Protein AF-A0A3B0XHZ8-F1 (afdb_monomer)

Secondary structure (DSSP, 8-state):
--HHHHHHHHHHHHHH-HHHHHHHHHHHTTS-HHHHHHHHHHHHHHHHHHHHHHHTSTT-SPPPPPHHHHHHHHHHHHHTT----S-HHHHHHHH--GGGSSSHHHHHHHHHHHHTTTSSSS-----HHHHHHHHHHHHHHHHHHHHHHHHHHTT-

pLDDT: mean 79.34, std 16.46, range [39.31, 95.5]

Sequence (156 aa):
YDGVQATRQMDSLRARQPDLIEYVIVALETMGEDSLEMAIYVMFVVCSIFEQASEQTSNGALRRVTNDEVVSAHKSNQQLRLTPNASARVFHEKYGPLEQVKQPNVTRYVFEALMEADEGPDPVPLSQDQISSIYLILRTVIDVLDAALTQEAHMA

Solvent-accessible surface area (backbone atoms only — not comparable to full-atom values): 8986 Å² total; per-residue (Å²): 139,56,70,70,56,56,51,52,54,50,52,54,42,46,75,59,34,44,46,57,51,51,47,52,50,67,76,30,66,89,64,44,67,67,56,40,52,53,47,51,53,53,46,52,54,53,52,50,53,52,38,61,54,25,51,76,41,100,78,52,61,63,66,67,62,51,57,69,55,48,54,52,42,41,57,56,50,64,73,65,67,69,64,73,50,104,35,76,65,55,40,38,70,73,72,40,66,53,87,81,45,84,61,41,70,60,53,48,50,57,51,51,53,58,73,45,27,63,51,76,97,77,52,48,82,67,52,68,67,51,45,22,52,48,49,55,53,52,48,31,53,50,55,48,51,50,46,46,59,50,59,50,68,76,75,112

Radius of gyration: 15.36 Å; Cα contacts (8 Å, |Δi|>4): 135; chains: 1; bounding box: 36×40×39 Å

Nearest PDB structures (foldseek):
  7ux1-assembly1_A  TM=2.983E-01  e=4.320E+00  Escherichia coli K-12

Foldseek 3Di:
DPPVVLVVLVVVCCVQAVLLLVLLCVLCVPVDDLLSSLLSVLLSVLVVVLLVVCCPDPVRGQDHFDNVLLVVLLVVLVVVVQQDDLDPVVVCVVVPHLVVPQPSVSLVVLLVSLNCQCPDDDHRDDDSVSSRSSSSSVSSSRVRSSCSSVVVVVVD

Structure (mmCIF, N/CA/C/O backbone):
data_AF-A0A3B0XHZ8-F1
#
_entry.id   AF-A0A3B0XHZ8-F1
#
loop_
_atom_site.group_PDB
_atom_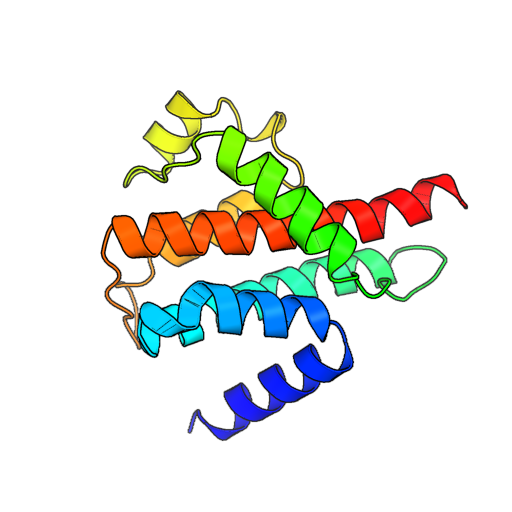site.id
_atom_site.type_symbol
_atom_site.label_atom_id
_atom_site.label_alt_id
_atom_site.label_comp_id
_atom_site.label_asym_id
_atom_site.label_entity_id
_atom_site.label_seq_id
_atom_site.pdbx_PDB_ins_code
_atom_site.Cartn_x
_atom_site.Cartn_y
_atom_site.Cartn_z
_atom_site.occupancy
_atom_site.B_iso_or_equiv
_atom_site.auth_seq_id
_atom_site.auth_comp_id
_atom_site.auth_asym_id
_atom_site.auth_atom_id
_atom_site.pdbx_PDB_model_num
ATOM 1 N N . TYR A 1 1 ? 10.312 -22.363 -6.003 1.00 39.31 1 TYR A N 1
ATOM 2 C CA . TYR A 1 1 ? 9.263 -23.133 -5.292 1.00 39.31 1 TYR A CA 1
ATOM 3 C C . TYR A 1 1 ? 8.184 -22.135 -4.834 1.00 39.31 1 TYR A C 1
ATOM 5 O O . TYR A 1 1 ? 7.625 -22.291 -3.756 1.00 39.31 1 TYR A O 1
ATOM 13 N N . ASP A 1 2 ? 7.869 -21.131 -5.675 1.00 52.69 2 ASP A N 1
ATOM 14 C CA . ASP A 1 2 ? 7.402 -19.810 -5.202 1.00 52.69 2 ASP A CA 1
ATOM 15 C C . ASP A 1 2 ? 5.979 -19.447 -5.650 1.00 52.69 2 ASP A C 1
ATOM 17 O O . ASP A 1 2 ? 5.220 -18.857 -4.884 1.00 52.69 2 ASP A O 1
ATOM 21 N N . GLY A 1 3 ? 5.526 -19.924 -6.817 1.00 47.09 3 GLY A N 1
ATOM 22 C CA . GLY A 1 3 ? 4.192 -19.582 -7.334 1.00 47.09 3 GLY A CA 1
ATOM 23 C C . GLY A 1 3 ? 3.017 -20.050 -6.460 1.00 47.09 3 GLY A C 1
ATOM 24 O O . GLY A 1 3 ? 1.960 -19.424 -6.442 1.00 47.09 3 GLY A O 1
ATOM 25 N N . VAL A 1 4 ? 3.184 -21.123 -5.674 1.00 48.62 4 VAL A N 1
ATOM 26 C CA . VAL A 1 4 ? 2.116 -21.654 -4.800 1.00 48.62 4 VAL A CA 1
ATOM 27 C C . VAL A 1 4 ? 1.900 -20.778 -3.560 1.00 48.62 4 VAL 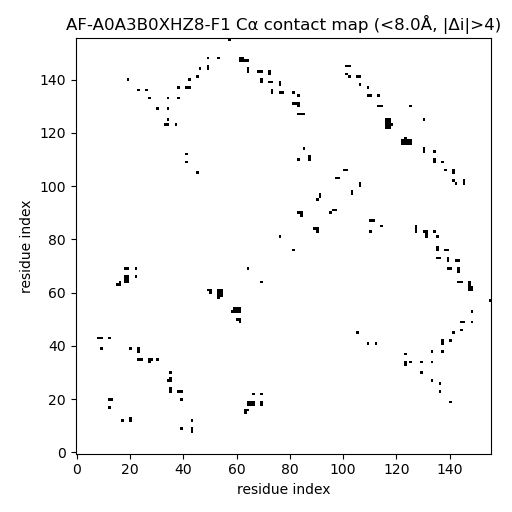A C 1
ATOM 29 O O . VAL A 1 4 ? 0.780 -20.714 -3.052 1.00 48.62 4 VAL A O 1
ATOM 32 N N . GLN A 1 5 ? 2.939 -20.096 -3.063 1.00 53.84 5 GLN A N 1
ATOM 33 C CA . GLN A 1 5 ? 2.807 -19.192 -1.916 1.00 53.84 5 GLN A CA 1
ATOM 34 C C . GLN A 1 5 ? 2.223 -17.841 -2.335 1.00 53.84 5 GLN A C 1
ATOM 36 O O . GLN A 1 5 ? 1.262 -17.401 -1.702 1.00 53.84 5 GLN A O 1
ATOM 41 N N . ALA A 1 6 ? 2.694 -17.270 -3.450 1.00 53.72 6 ALA A N 1
ATOM 42 C CA . ALA A 1 6 ? 2.148 -16.035 -4.017 1.00 53.72 6 ALA A CA 1
ATOM 43 C C . ALA A 1 6 ? 0.646 -16.165 -4.343 1.00 53.72 6 ALA A C 1
ATOM 45 O O . ALA A 1 6 ? -0.156 -15.311 -3.969 1.00 53.72 6 ALA A O 1
ATOM 46 N N . THR A 1 7 ? 0.230 -17.299 -4.929 1.00 58.88 7 THR A N 1
ATOM 47 C CA . THR A 1 7 ? -1.191 -17.572 -5.233 1.00 58.88 7 THR A CA 1
ATOM 48 C C . THR A 1 7 ? -2.050 -17.618 -3.962 1.00 58.88 7 THR A C 1
ATOM 50 O O . THR A 1 7 ? -3.102 -16.988 -3.897 1.00 58.88 7 THR A O 1
ATOM 53 N N . ARG A 1 8 ? -1.588 -18.300 -2.904 1.00 65.62 8 ARG A N 1
ATOM 54 C CA . ARG A 1 8 ? -2.328 -18.389 -1.629 1.00 65.62 8 ARG A CA 1
ATOM 55 C C . ARG A 1 8 ? -2.413 -17.053 -0.895 1.00 65.62 8 ARG A C 1
ATOM 57 O O . ARG A 1 8 ? -3.440 -16.760 -0.284 1.00 65.62 8 ARG A O 1
ATOM 64 N N . GLN A 1 9 ? -1.346 -16.257 -0.928 1.00 66.00 9 GLN A N 1
ATOM 65 C CA . GLN A 1 9 ? -1.329 -14.917 -0.339 1.00 66.00 9 GLN A CA 1
ATOM 66 C C . GLN A 1 9 ? -2.293 -13.986 -1.076 1.00 66.00 9 GLN A C 1
ATOM 68 O O . GLN A 1 9 ? -3.058 -13.266 -0.431 1.00 66.00 9 GLN A O 1
ATOM 73 N N . MET A 1 10 ? -2.326 -14.069 -2.407 1.00 70.31 10 MET A N 1
ATOM 74 C CA . MET A 1 10 ? -3.253 -13.305 -3.234 1.00 70.31 10 MET A CA 1
ATOM 75 C C . MET A 1 10 ? -4.715 -13.708 -2.993 1.00 70.31 10 MET A C 1
ATOM 77 O O . MET A 1 10 ? -5.556 -12.832 -2.809 1.00 70.31 10 MET A O 1
ATOM 81 N N . ASP A 1 11 ? -5.024 -15.004 -2.906 1.00 76.50 11 ASP A N 1
ATOM 82 C CA . ASP A 1 11 ? -6.380 -15.484 -2.596 1.00 76.50 11 ASP A CA 1
ATOM 83 C C . ASP A 1 11 ? -6.842 -15.048 -1.197 1.00 76.50 11 ASP A C 1
ATOM 85 O O . ASP A 1 11 ? -7.974 -14.589 -1.014 1.00 76.50 11 ASP A O 1
ATOM 89 N N . SER A 1 12 ? -5.947 -15.135 -0.208 1.00 74.31 12 SER A N 1
ATOM 90 C CA . SER A 1 12 ? -6.214 -14.686 1.162 1.00 74.31 12 SER A CA 1
ATOM 91 C C . SER A 1 12 ? -6.482 -13.184 1.224 1.00 74.31 12 SER A C 1
ATOM 93 O O . SER A 1 12 ? -7.440 -12.738 1.856 1.00 74.31 12 SER A O 1
ATOM 95 N N . LEU A 1 13 ? -5.678 -12.371 0.537 1.00 79.56 13 LEU A N 1
ATOM 96 C CA . LEU A 1 13 ? -5.942 -10.940 0.442 1.00 79.56 13 LEU A CA 1
ATOM 97 C C . LEU A 1 13 ? -7.269 -10.665 -0.268 1.00 79.56 13 LEU A C 1
ATOM 99 O O . LEU A 1 13 ? -8.038 -9.848 0.230 1.00 79.56 13 LEU A O 1
ATOM 103 N N . ARG A 1 14 ? -7.573 -11.347 -1.384 1.00 81.06 14 ARG A N 1
ATOM 104 C CA . ARG A 1 14 ? -8.809 -11.128 -2.165 1.00 81.06 14 ARG A CA 1
ATOM 105 C C . ARG A 1 14 ? -10.055 -11.373 -1.332 1.00 81.06 14 ARG A C 1
ATOM 107 O O . ARG A 1 14 ? -11.035 -10.647 -1.461 1.00 81.06 14 ARG A O 1
ATOM 114 N N . ALA A 1 15 ? -10.011 -12.358 -0.440 1.00 83.69 15 ALA A N 1
ATOM 115 C CA . ALA A 1 15 ? -11.107 -12.630 0.481 1.00 83.69 15 ALA A CA 1
ATOM 116 C C . ALA A 1 15 ? -11.269 -11.554 1.575 1.00 83.69 15 ALA A C 1
ATOM 118 O O . ALA A 1 15 ? -12.376 -11.350 2.086 1.00 83.69 15 ALA A O 1
ATOM 119 N N . ARG A 1 16 ? -10.179 -10.883 1.964 1.00 84.50 16 ARG A N 1
ATOM 120 C CA . ARG A 1 16 ? -10.145 -9.948 3.098 1.00 84.50 16 ARG A CA 1
ATOM 121 C C . ARG A 1 16 ? -10.372 -8.504 2.672 1.00 84.50 16 ARG A C 1
ATOM 123 O O . ARG A 1 16 ? -11.228 -7.847 3.249 1.00 84.50 16 ARG A O 1
ATOM 130 N N . GLN A 1 17 ? -9.663 -8.042 1.648 1.00 91.50 17 GLN A N 1
ATOM 131 C CA . GLN A 1 17 ? -9.689 -6.668 1.145 1.00 91.50 17 GLN A CA 1
ATOM 132 C C . GLN A 1 17 ? -9.833 -6.662 -0.394 1.00 91.50 17 GLN A C 1
ATOM 134 O O . GLN A 1 17 ? -8.885 -6.307 -1.101 1.00 91.50 17 GLN A O 1
ATOM 139 N N . PRO A 1 18 ? -10.992 -7.094 -0.935 1.00 92.94 18 PRO A N 1
ATOM 140 C CA . PRO A 1 18 ? -11.197 -7.228 -2.382 1.00 92.94 18 PRO A CA 1
ATOM 141 C C . PRO A 1 18 ? -10.984 -5.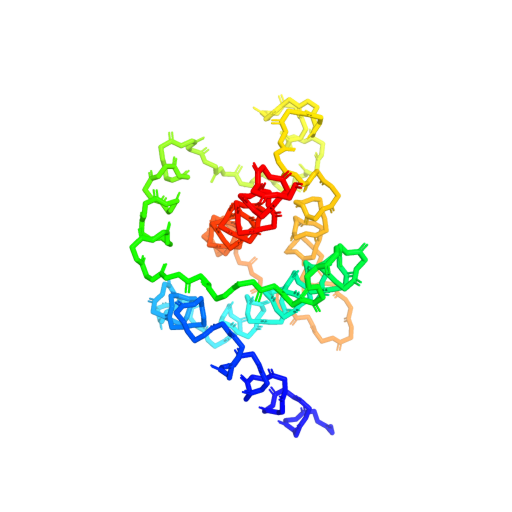905 -3.129 1.00 92.94 18 PRO A C 1
ATOM 143 O O . PRO A 1 18 ? -10.218 -5.868 -4.090 1.00 92.94 18 PRO A O 1
ATOM 146 N N . ASP A 1 19 ? -11.573 -4.817 -2.628 1.00 94.69 19 ASP A N 1
ATOM 147 C CA . ASP A 1 19 ? -11.521 -3.500 -3.271 1.00 94.69 19 ASP A CA 1
ATOM 148 C C . ASP A 1 19 ? -10.098 -2.912 -3.281 1.00 94.69 19 ASP A C 1
ATOM 150 O O . ASP A 1 19 ? -9.737 -2.193 -4.212 1.00 94.69 19 ASP A O 1
ATOM 154 N N . LEU A 1 20 ? -9.257 -3.239 -2.285 1.00 94.19 20 LEU A N 1
ATOM 155 C CA . LEU A 1 20 ? -7.853 -2.804 -2.259 1.00 94.19 20 LEU A CA 1
ATOM 156 C C . LEU A 1 20 ? -7.018 -3.513 -3.319 1.00 94.19 20 LEU A C 1
ATOM 158 O O . LEU A 1 20 ? -6.223 -2.871 -3.999 1.00 94.19 20 LEU A O 1
ATOM 162 N N . ILE A 1 21 ? -7.205 -4.823 -3.482 1.00 92.12 21 ILE A N 1
ATOM 163 C CA . ILE A 1 21 ? -6.496 -5.576 -4.521 1.00 92.12 21 ILE A CA 1
ATOM 164 C C . ILE A 1 21 ? -6.924 -5.135 -5.901 1.00 92.12 21 ILE A C 1
ATOM 166 O O . ILE A 1 21 ? -6.067 -4.942 -6.758 1.00 92.12 21 ILE A O 1
ATOM 170 N N . GLU A 1 22 ? -8.229 -4.999 -6.124 1.00 93.06 22 GLU A N 1
ATOM 171 C CA . GLU A 1 22 ? -8.737 -4.535 -7.409 1.00 93.06 22 GLU A CA 1
ATOM 172 C C . GLU A 1 22 ? -8.141 -3.170 -7.747 1.00 93.06 22 GLU A C 1
ATOM 174 O O . GLU A 1 22 ? -7.610 -2.987 -8.839 1.00 93.06 22 GLU A O 1
ATOM 179 N N . TYR A 1 23 ? -8.120 -2.252 -6.779 1.00 94.75 23 TYR A N 1
ATOM 180 C CA . TYR A 1 23 ? -7.468 -0.962 -6.940 1.00 94.75 23 TYR A CA 1
ATOM 181 C C . TYR A 1 23 ? -5.982 -1.082 -7.304 1.00 94.75 23 TYR A C 1
ATOM 183 O O . TYR A 1 23 ? -5.561 -0.433 -8.256 1.00 94.75 23 TYR A O 1
ATOM 191 N N . VAL A 1 24 ? -5.188 -1.900 -6.602 1.00 94.00 24 VAL A N 1
ATOM 192 C CA . VAL A 1 24 ? -3.753 -2.060 -6.910 1.00 94.00 24 VAL A CA 1
ATOM 193 C C . VAL A 1 24 ? -3.543 -2.651 -8.305 1.00 94.00 24 VAL A C 1
ATOM 195 O O . VAL A 1 24 ? -2.709 -2.146 -9.053 1.00 94.00 24 VAL A O 1
ATOM 198 N N . ILE A 1 25 ? -4.320 -3.674 -8.676 1.00 92.38 25 ILE A N 1
ATOM 199 C CA . ILE A 1 25 ? -4.247 -4.303 -10.001 1.00 92.38 25 ILE A CA 1
ATOM 200 C C . ILE A 1 25 ? -4.569 -3.283 -11.092 1.00 92.38 25 ILE A C 1
ATOM 202 O O . ILE A 1 25 ? -3.783 -3.114 -12.018 1.00 92.38 25 ILE A O 1
ATOM 206 N N . VAL A 1 26 ? -5.692 -2.573 -10.966 1.00 93.00 26 VAL A N 1
ATOM 207 C CA . VAL A 1 26 ? -6.126 -1.580 -11.958 1.00 93.00 26 VAL A CA 1
ATOM 208 C C . VAL A 1 26 ? -5.155 -0.399 -12.020 1.00 93.00 26 VAL A C 1
ATOM 210 O O . VAL A 1 26 ? -4.848 0.092 -13.103 1.00 93.00 26 VAL A O 1
ATOM 213 N N . ALA A 1 27 ? -4.626 0.051 -10.880 1.00 91.06 27 ALA A N 1
ATOM 214 C CA . ALA A 1 27 ? -3.700 1.180 -10.827 1.00 91.06 27 ALA A CA 1
ATOM 215 C C . ALA A 1 27 ? -2.325 0.870 -11.449 1.00 91.06 27 ALA A C 1
ATOM 217 O O . ALA A 1 27 ? -1.637 1.799 -11.871 1.00 91.06 27 ALA A O 1
ATOM 218 N N . LEU A 1 28 ? -1.928 -0.406 -11.512 1.00 90.94 28 LEU A N 1
ATOM 219 C CA . LEU A 1 28 ? -0.624 -0.848 -12.022 1.00 90.94 28 LEU A CA 1
ATOM 220 C C . LEU A 1 28 ? -0.701 -1.665 -13.314 1.00 90.94 28 LEU A C 1
ATOM 222 O O . LEU A 1 28 ? 0.337 -2.114 -13.797 1.00 90.94 28 LEU A O 1
ATOM 226 N N . GLU A 1 29 ? -1.885 -1.825 -13.909 1.00 89.00 29 GLU A N 1
ATOM 227 C CA . GLU A 1 29 ? -2.110 -2.677 -15.088 1.00 89.00 29 GLU A CA 1
ATOM 228 C C . GLU A 1 29 ? -1.142 -2.363 -16.244 1.00 89.00 29 GLU A C 1
ATOM 230 O O . GLU A 1 29 ? -0.692 -3.254 -16.961 1.00 89.00 29 GLU A O 1
ATOM 235 N N . THR A 1 30 ? -0.757 -1.094 -16.401 1.00 87.25 30 THR A N 1
ATOM 236 C CA . THR A 1 30 ? 0.129 -0.639 -17.481 1.00 87.25 30 THR A CA 1
ATOM 237 C C . THR A 1 30 ? 1.613 -0.594 -17.105 1.00 87.25 30 THR A C 1
ATOM 239 O O . THR A 1 30 ? 2.423 -0.157 -17.921 1.00 87.25 30 THR A O 1
ATOM 242 N N . MET A 1 31 ? 1.988 -0.967 -15.876 1.00 85.38 31 MET A N 1
ATOM 243 C CA . MET A 1 31 ? 3.337 -0.752 -15.324 1.00 85.38 31 MET A CA 1
ATOM 244 C C . MET A 1 31 ? 4.245 -1.990 -15.362 1.00 85.38 31 MET A C 1
ATOM 246 O O . MET A 1 31 ? 5.427 -1.883 -15.031 1.00 85.38 31 MET A O 1
ATOM 250 N N . GLY A 1 32 ? 3.720 -3.125 -15.829 1.00 86.12 32 GLY A N 1
ATOM 251 C CA . GLY A 1 32 ? 4.445 -4.390 -15.957 1.00 86.12 32 GLY A CA 1
ATOM 252 C C . GLY A 1 32 ? 4.220 -5.340 -14.779 1.00 86.12 32 GLY A C 1
ATOM 253 O O . GLY A 1 32 ? 3.807 -4.924 -13.697 1.00 86.12 32 GLY A O 1
ATOM 254 N N . GLU A 1 33 ? 4.491 -6.625 -15.015 1.00 87.12 33 GLU A N 1
ATOM 255 C CA . GLU A 1 33 ? 4.257 -7.710 -14.053 1.00 87.12 33 GLU A CA 1
ATOM 256 C C . GLU A 1 33 ? 5.087 -7.525 -12.777 1.00 87.12 33 GLU A C 1
ATOM 258 O O . GLU A 1 33 ? 4.518 -7.522 -11.691 1.00 87.12 33 GLU A O 1
ATOM 263 N N . ASP A 1 34 ? 6.376 -7.203 -12.907 1.00 87.75 34 ASP A N 1
ATOM 264 C CA . ASP A 1 34 ? 7.278 -6.990 -11.769 1.00 87.75 34 ASP A CA 1
ATOM 265 C C . ASP A 1 34 ? 6.811 -5.850 -10.838 1.00 87.75 34 ASP A C 1
ATOM 267 O O . ASP A 1 34 ? 6.878 -5.947 -9.613 1.00 87.75 34 ASP A O 1
ATOM 271 N N . SER A 1 35 ? 6.286 -4.756 -11.409 1.00 90.06 35 SER A N 1
ATOM 272 C CA . SER A 1 35 ? 5.740 -3.634 -10.627 1.00 90.06 35 SER A CA 1
ATOM 273 C C . SER A 1 35 ? 4.482 -4.036 -9.861 1.00 90.06 35 SER A C 1
ATOM 275 O O . SER A 1 35 ? 4.296 -3.631 -8.710 1.00 90.06 35 SER A O 1
ATOM 277 N N . LEU A 1 36 ? 3.619 -4.829 -10.498 1.00 90.69 36 LEU A N 1
ATOM 278 C CA . LEU A 1 36 ? 2.403 -5.339 -9.881 1.00 90.69 36 LEU A CA 1
ATOM 279 C C . LEU A 1 36 ? 2.726 -6.347 -8.772 1.00 90.69 36 LEU A C 1
ATOM 281 O O . LEU A 1 36 ? 2.160 -6.247 -7.685 1.00 90.69 36 LEU A O 1
ATOM 285 N N . GLU A 1 37 ? 3.642 -7.282 -9.020 1.00 87.88 37 GLU A N 1
ATOM 286 C CA . GLU A 1 37 ? 4.069 -8.285 -8.044 1.00 87.88 37 GLU A CA 1
ATOM 287 C C . GLU A 1 37 ? 4.679 -7.623 -6.807 1.00 87.88 37 GLU A C 1
ATOM 289 O O . GLU A 1 37 ? 4.241 -7.897 -5.686 1.00 87.88 37 GLU A O 1
ATOM 294 N N . MET A 1 38 ? 5.588 -6.663 -7.006 1.00 90.62 38 MET A N 1
ATOM 295 C CA . MET A 1 38 ? 6.185 -5.903 -5.910 1.00 90.62 38 MET A CA 1
ATOM 296 C C . MET A 1 38 ? 5.125 -5.161 -5.086 1.00 90.62 38 MET A C 1
ATOM 298 O O . MET A 1 38 ? 5.108 -5.233 -3.855 1.00 90.62 38 MET A O 1
ATOM 302 N N . ALA A 1 39 ? 4.188 -4.477 -5.745 1.00 92.69 39 ALA A N 1
ATOM 303 C CA . ALA A 1 39 ? 3.127 -3.763 -5.045 1.00 92.69 39 ALA A CA 1
ATOM 304 C C . ALA A 1 39 ? 2.191 -4.705 -4.276 1.00 92.69 39 ALA A C 1
ATOM 306 O O . ALA A 1 39 ? 1.826 -4.403 -3.140 1.00 92.69 39 ALA A O 1
ATOM 307 N N . ILE A 1 40 ? 1.818 -5.852 -4.852 1.00 90.81 40 ILE A N 1
ATOM 308 C CA . ILE A 1 40 ? 0.979 -6.854 -4.181 1.00 90.81 40 ILE A CA 1
ATOM 309 C C . ILE A 1 40 ? 1.703 -7.431 -2.965 1.00 90.81 40 ILE A C 1
ATOM 311 O O . ILE A 1 40 ? 1.090 -7.558 -1.902 1.00 90.81 40 ILE A O 1
ATOM 315 N N . TYR A 1 41 ? 2.995 -7.742 -3.089 1.00 90.06 41 TYR A N 1
ATOM 316 C CA . TYR A 1 41 ? 3.797 -8.254 -1.984 1.00 90.06 41 TYR A CA 1
ATOM 317 C C . TYR A 1 41 ? 3.873 -7.248 -0.830 1.00 90.06 41 TYR A C 1
ATOM 319 O O . TYR A 1 41 ? 3.55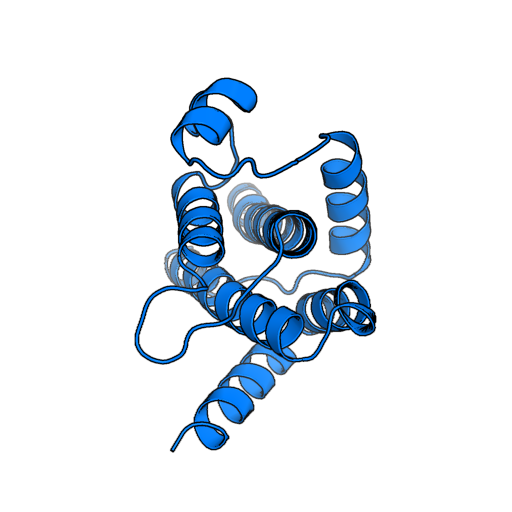9 -7.578 0.315 1.00 90.06 41 TYR A O 1
ATOM 327 N N . VAL A 1 42 ? 4.206 -5.988 -1.116 1.00 92.88 42 VAL A N 1
ATOM 328 C CA . VAL A 1 42 ? 4.273 -4.963 -0.067 1.00 92.88 42 VAL A CA 1
ATOM 329 C C . VAL A 1 42 ? 2.884 -4.694 0.525 1.00 92.88 42 VAL A C 1
ATOM 331 O O . VAL A 1 42 ? 2.744 -4.593 1.745 1.00 92.88 42 VAL A O 1
ATOM 334 N N . MET A 1 43 ? 1.830 -4.660 -0.297 1.00 93.94 43 MET A N 1
ATOM 335 C CA . MET A 1 43 ? 0.446 -4.536 0.173 1.00 93.94 43 MET A CA 1
ATOM 336 C C . MET A 1 43 ? 0.052 -5.692 1.103 1.00 93.94 43 MET A C 1
ATOM 338 O O . MET A 1 43 ? -0.627 -5.454 2.104 1.00 93.94 43 MET A O 1
ATOM 342 N N . PHE A 1 44 ? 0.484 -6.925 0.819 1.00 91.69 44 PHE A N 1
ATOM 343 C CA . PHE A 1 44 ? 0.251 -8.082 1.687 1.00 91.69 44 PHE A CA 1
ATOM 344 C C . PHE A 1 44 ? 0.810 -7.858 3.090 1.00 91.69 44 PHE A C 1
ATOM 346 O O . PHE A 1 44 ? 0.112 -8.086 4.085 1.00 91.69 44 PHE A O 1
ATOM 353 N N . VAL A 1 45 ? 2.056 -7.389 3.170 1.00 92.94 45 VAL A N 1
ATOM 354 C CA . VAL A 1 45 ? 2.715 -7.111 4.448 1.00 92.94 45 VAL A CA 1
ATOM 355 C C . VAL A 1 45 ? 2.014 -5.967 5.175 1.00 92.94 45 VAL A C 1
ATOM 357 O O . VAL A 1 45 ? 1.715 -6.098 6.360 1.00 92.94 45 VAL A O 1
ATOM 360 N N . VAL A 1 46 ? 1.663 -4.891 4.466 1.00 94.62 46 VAL A N 1
ATOM 361 C CA . VAL A 1 46 ? 0.906 -3.769 5.039 1.00 94.62 46 VAL A CA 1
ATOM 362 C C . VAL A 1 46 ? -0.428 -4.246 5.618 1.00 94.62 46 VAL A C 1
ATOM 364 O O . VAL A 1 46 ? -0.702 -3.982 6.786 1.00 94.62 46 VAL A O 1
ATOM 367 N N . CYS A 1 47 ? -1.230 -5.002 4.863 1.00 92.12 47 CYS A N 1
ATOM 368 C CA . CYS A 1 47 ? -2.501 -5.540 5.359 1.00 92.12 47 CYS A CA 1
ATOM 369 C C . CYS A 1 47 ? -2.294 -6.403 6.609 1.00 92.12 47 CYS A C 1
ATOM 371 O O . CYS A 1 47 ? -3.024 -6.247 7.583 1.00 92.12 47 CYS A O 1
ATOM 373 N N . SER A 1 48 ? -1.256 -7.242 6.610 1.00 90.69 48 SER A N 1
ATOM 374 C CA . SER A 1 48 ? -0.928 -8.115 7.741 1.00 90.69 48 SER A CA 1
ATOM 375 C C . SER A 1 48 ? -0.565 -7.323 9.005 1.00 90.69 48 SER A C 1
ATOM 377 O O . SER A 1 48 ? -0.947 -7.721 10.102 1.00 90.69 48 SER A O 1
ATOM 379 N N . ILE A 1 49 ? 0.124 -6.181 8.872 1.00 92.50 49 ILE A N 1
ATOM 380 C CA . ILE A 1 49 ? 0.420 -5.278 9.998 1.00 92.50 49 ILE A CA 1
ATOM 381 C C . ILE A 1 49 ? -0.876 -4.719 10.600 1.00 92.50 49 ILE A C 1
ATOM 383 O O . ILE A 1 49 ? -1.054 -4.751 11.818 1.00 92.50 49 ILE A O 1
ATOM 387 N N . PHE A 1 50 ? -1.793 -4.221 9.766 1.00 92.00 50 PHE A N 1
ATOM 388 C CA . PHE A 1 50 ? -3.057 -3.649 10.244 1.00 92.00 50 PHE A CA 1
ATOM 389 C C . PHE A 1 50 ? -4.008 -4.699 10.822 1.00 92.00 50 PHE A C 1
ATOM 391 O O . PHE A 1 50 ? -4.713 -4.419 11.787 1.00 92.00 50 PHE A O 1
ATOM 398 N N . GLU A 1 51 ? -4.013 -5.911 10.276 1.00 88.75 51 GLU A N 1
ATOM 399 C CA . GLU A 1 51 ? -4.793 -7.024 10.815 1.00 88.75 51 GLU A CA 1
ATOM 400 C C . GLU A 1 51 ? -4.291 -7.425 12.201 1.00 88.75 51 GLU A C 1
ATOM 402 O O . GLU A 1 51 ? -5.083 -7.457 13.140 1.00 88.75 51 GLU A O 1
ATOM 407 N N . GLN A 1 52 ? -2.979 -7.612 12.367 1.00 88.81 52 GLN A N 1
ATOM 408 C CA . GLN A 1 52 ? -2.385 -7.884 13.681 1.00 88.81 52 GLN A CA 1
ATOM 409 C C . GLN A 1 52 ? -2.665 -6.756 14.681 1.00 88.81 52 GLN A C 1
ATOM 411 O O . GLN A 1 52 ? -2.905 -7.016 15.858 1.00 88.81 52 GLN A O 1
ATOM 416 N N . ALA A 1 53 ? -2.665 -5.499 14.226 1.00 88.19 53 ALA A N 1
ATOM 417 C CA . ALA A 1 53 ? -3.055 -4.371 15.063 1.00 88.19 53 ALA A CA 1
ATOM 418 C C . ALA A 1 53 ? -4.546 -4.427 15.451 1.00 88.19 53 ALA A C 1
ATOM 420 O O . ALA A 1 53 ? -4.884 -4.142 16.597 1.00 88.19 53 ALA A O 1
ATOM 421 N N . SER A 1 54 ? -5.431 -4.833 14.534 1.00 87.38 54 SER A N 1
ATOM 422 C CA . SER A 1 54 ? -6.872 -4.979 14.794 1.00 87.38 54 SER A CA 1
ATOM 423 C C . SER A 1 54 ? -7.203 -6.129 15.751 1.00 87.38 54 SER A C 1
ATOM 425 O O . SER A 1 54 ? -8.136 -6.021 16.538 1.00 87.38 54 SER A O 1
ATOM 427 N N . GLU A 1 55 ? -6.412 -7.204 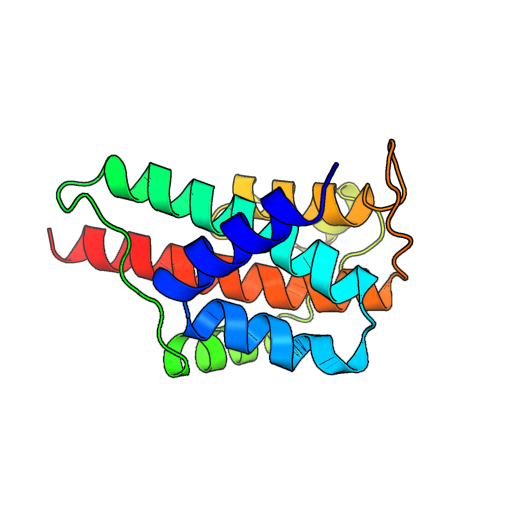15.758 1.00 85.38 55 GLU A N 1
ATOM 428 C CA . GLU A 1 55 ? -6.583 -8.323 16.697 1.00 85.38 55 GLU A CA 1
ATOM 429 C C . GLU A 1 55 ? -6.357 -7.901 18.157 1.00 85.38 55 GLU A C 1
ATOM 431 O O . GLU A 1 55 ? -6.887 -8.519 19.080 1.00 85.38 55 GLU A O 1
ATOM 436 N N . GLN A 1 56 ? -5.581 -6.836 18.377 1.00 78.50 56 GLN A N 1
ATOM 437 C CA . GLN A 1 56 ? -5.328 -6.273 19.704 1.00 78.50 56 GLN A CA 1
ATOM 438 C C . GLN A 1 56 ? -6.441 -5.321 20.172 1.00 78.50 56 GLN A C 1
ATOM 440 O O . GLN A 1 56 ? -6.424 -4.894 21.329 1.00 78.50 56 GLN A O 1
ATOM 445 N N . THR A 1 57 ? -7.406 -4.980 19.310 1.00 73.31 57 THR A N 1
ATOM 446 C CA . THR A 1 57 ? -8.561 -4.144 19.666 1.00 73.31 57 THR A CA 1
ATOM 447 C C . THR A 1 57 ? -9.760 -5.006 20.076 1.00 73.31 57 THR A C 1
ATOM 449 O O . THR A 1 57 ? -9.831 -6.203 19.801 1.00 73.31 57 THR A O 1
ATOM 452 N N . SER A 1 58 ? -10.736 -4.407 20.762 1.00 57.84 58 SER A N 1
ATOM 453 C CA . SER A 1 58 ? -11.897 -5.099 21.346 1.00 57.84 58 SER A CA 1
ATOM 454 C C . SER A 1 58 ? -12.809 -5.820 20.341 1.00 57.84 58 SER A C 1
ATOM 456 O O . SER A 1 58 ? -13.626 -6.635 20.766 1.00 57.84 58 SER A O 1
ATOM 458 N N . ASN A 1 59 ? -12.679 -5.547 19.038 1.00 62.94 59 ASN A N 1
ATOM 459 C CA . ASN A 1 59 ? -13.542 -6.091 17.983 1.00 62.94 59 ASN A CA 1
ATOM 460 C C . ASN A 1 59 ? -12.856 -7.154 17.099 1.00 62.94 59 ASN A C 1
ATOM 462 O O . ASN A 1 59 ? -13.529 -7.809 16.306 1.00 62.94 59 ASN A O 1
ATOM 466 N N . GLY A 1 60 ? -11.541 -7.358 17.252 1.00 67.56 60 GLY A N 1
ATOM 467 C CA . GLY A 1 60 ? -10.784 -8.517 16.761 1.00 67.56 60 GLY A CA 1
ATOM 468 C C . GLY A 1 60 ? -10.639 -8.700 15.243 1.00 67.56 60 GLY A C 1
ATOM 469 O O . GLY A 1 60 ? -9.920 -9.609 14.833 1.00 67.56 60 GLY A O 1
ATOM 470 N N . ALA A 1 61 ? -11.296 -7.894 14.403 1.00 80.38 61 ALA A N 1
ATOM 471 C CA . ALA A 1 61 ? -11.214 -8.017 12.950 1.00 80.38 61 ALA A CA 1
ATOM 472 C C . ALA A 1 61 ? -11.222 -6.655 12.254 1.00 80.38 61 ALA A C 1
ATOM 474 O O . ALA A 1 61 ? -12.144 -5.864 12.430 1.00 80.38 61 ALA A O 1
ATOM 475 N N . LEU A 1 62 ? -10.227 -6.428 11.397 1.00 87.31 62 LEU A N 1
ATOM 476 C CA . LEU A 1 62 ? -10.135 -5.239 10.561 1.00 87.31 62 LEU A CA 1
ATOM 477 C C . LEU A 1 62 ? -11.311 -5.160 9.578 1.00 87.31 62 LEU A C 1
ATOM 479 O O . LEU A 1 62 ? -11.523 -6.068 8.765 1.00 87.31 62 LEU A O 1
ATOM 483 N N . ARG A 1 63 ? -12.050 -4.048 9.600 1.00 90.12 63 ARG A N 1
ATOM 484 C CA . ARG A 1 63 ? -13.106 -3.779 8.619 1.00 90.12 63 ARG A CA 1
ATOM 485 C C . ARG A 1 63 ? -12.579 -3.809 7.179 1.00 90.12 63 ARG A C 1
ATOM 487 O O . ARG A 1 63 ? -11.477 -3.360 6.863 1.00 90.12 63 ARG A O 1
ATOM 494 N N . ARG A 1 64 ? -13.437 -4.280 6.271 1.00 91.56 64 ARG A N 1
ATOM 495 C CA . ARG A 1 64 ? -13.220 -4.173 4.823 1.00 91.56 64 ARG A CA 1
ATOM 496 C C . ARG A 1 64 ? -13.288 -2.723 4.355 1.00 91.56 64 ARG A C 1
ATOM 498 O O . ARG A 1 64 ? -14.271 -2.030 4.630 1.00 91.56 64 ARG A O 1
ATOM 505 N N . VAL A 1 65 ? -12.272 -2.299 3.618 1.00 93.38 65 VAL A N 1
ATOM 506 C CA . VAL A 1 65 ? -12.256 -1.002 2.941 1.00 93.38 65 VAL A CA 1
ATOM 507 C C . VAL A 1 65 ? -13.118 -1.074 1.682 1.00 93.38 65 VAL A C 1
ATOM 509 O O . VAL A 1 65 ? -13.149 -2.099 1.004 1.00 93.38 65 VAL A O 1
ATOM 512 N N . THR A 1 66 ? -13.819 0.016 1.387 1.00 93.69 66 THR A N 1
ATOM 513 C CA . THR A 1 66 ? -14.677 0.158 0.204 1.00 93.69 66 THR A CA 1
ATOM 514 C C . THR A 1 66 ? -13.998 0.955 -0.908 1.00 93.69 66 THR A C 1
ATOM 516 O O . THR A 1 66 ? -13.167 1.826 -0.646 1.00 93.69 66 THR A O 1
ATOM 519 N N . ASN A 1 67 ? -14.393 0.718 -2.158 1.00 93.00 67 ASN A N 1
ATOM 520 C CA . ASN A 1 67 ? -13.872 1.446 -3.317 1.00 93.00 67 ASN A CA 1
ATOM 521 C C . ASN A 1 67 ? -13.995 2.979 -3.179 1.00 93.00 67 ASN A C 1
ATOM 523 O O . ASN A 1 67 ? -13.046 3.697 -3.489 1.00 93.00 67 ASN A O 1
ATOM 527 N N . ASP A 1 68 ? -15.110 3.486 -2.643 1.00 93.31 68 ASP A N 1
ATOM 528 C CA . ASP A 1 68 ? -15.315 4.928 -2.435 1.00 93.31 68 ASP A CA 1
ATOM 529 C C . ASP A 1 68 ? -14.263 5.534 -1.488 1.00 93.31 68 ASP A C 1
ATOM 531 O O . ASP A 1 68 ? -13.747 6.631 -1.734 1.00 93.31 68 ASP A O 1
ATOM 535 N N . GLU A 1 69 ? -13.899 4.809 -0.427 1.00 94.69 69 GLU A N 1
ATOM 536 C CA . GLU A 1 69 ? -12.844 5.214 0.508 1.00 94.69 69 GLU A CA 1
ATOM 537 C C . GLU A 1 69 ? -11.480 5.245 -0.182 1.00 94.69 69 GLU A C 1
ATOM 539 O O . GLU A 1 69 ? -10.731 6.212 -0.025 1.00 94.69 69 GLU A O 1
ATOM 544 N N . VAL A 1 70 ? -11.188 4.231 -1.003 1.00 95.06 70 VAL A N 1
ATOM 545 C CA . VAL A 1 70 ? -9.952 4.149 -1.794 1.00 95.06 70 VAL A CA 1
ATOM 546 C C . VAL A 1 70 ? -9.848 5.308 -2.777 1.00 95.06 70 VAL A C 1
ATOM 548 O O . VAL A 1 70 ? -8.829 5.995 -2.812 1.00 95.06 70 VAL A O 1
ATOM 551 N N . VAL A 1 71 ? -10.905 5.578 -3.545 1.00 93.19 71 VAL A N 1
ATOM 552 C CA . VAL A 1 71 ? -10.940 6.670 -4.527 1.00 93.19 71 VAL A CA 1
ATOM 553 C C . VAL A 1 71 ? -10.766 8.026 -3.843 1.00 93.19 71 VAL A C 1
ATOM 555 O O . VAL A 1 71 ? -10.040 8.887 -4.349 1.00 93.19 71 VAL A O 1
ATOM 558 N N . SER A 1 72 ? -11.417 8.229 -2.696 1.00 92.31 72 SER A N 1
ATOM 559 C CA . SER A 1 72 ? -11.291 9.458 -1.910 1.00 92.31 72 SER A CA 1
ATOM 560 C C . SER A 1 72 ? -9.857 9.660 -1.405 1.00 92.31 72 SER A C 1
ATOM 562 O O . SER A 1 72 ? -9.256 10.715 -1.636 1.00 92.31 72 SER A O 1
ATOM 564 N N . ALA A 1 73 ? -9.267 8.625 -0.799 1.00 91.56 73 ALA A N 1
ATOM 565 C CA . ALA A 1 73 ? -7.897 8.661 -0.300 1.00 91.56 73 ALA A CA 1
ATOM 566 C C . ALA A 1 73 ? -6.877 8.862 -1.430 1.00 91.56 73 ALA A C 1
ATOM 568 O O . ALA A 1 73 ? -5.983 9.700 -1.311 1.00 91.56 73 ALA A O 1
ATOM 569 N N . HIS A 1 74 ? -7.049 8.180 -2.565 1.00 91.31 74 HIS A N 1
ATOM 570 C CA . HIS A 1 74 ? -6.162 8.321 -3.717 1.00 91.31 74 HIS A CA 1
ATOM 571 C C . HIS A 1 74 ? -6.138 9.760 -4.242 1.00 91.31 74 HIS A C 1
ATOM 573 O O . HIS A 1 74 ? -5.071 10.337 -4.452 1.00 91.31 74 HIS A O 1
ATOM 579 N N . LYS A 1 75 ? -7.317 10.379 -4.403 1.00 89.38 75 LYS A N 1
ATOM 580 C CA . LYS A 1 75 ? -7.434 11.782 -4.830 1.00 89.38 75 LYS A CA 1
ATOM 581 C C . LYS A 1 75 ? -6.749 12.731 -3.851 1.00 89.38 75 LYS A C 1
ATOM 583 O O . LYS A 1 75 ? -6.064 13.653 -4.290 1.00 89.38 75 LYS A O 1
ATOM 588 N N . SER A 1 76 ? -6.912 12.503 -2.548 1.00 85.19 76 SER A N 1
ATOM 589 C CA . SER A 1 76 ? -6.213 13.274 -1.515 1.00 85.19 76 SER A CA 1
ATOM 590 C C . SER A 1 76 ? -4.694 13.133 -1.657 1.00 85.19 76 SER A C 1
ATOM 592 O O . SER A 1 76 ? -3.969 14.125 -1.666 1.00 85.19 76 SER A O 1
ATOM 594 N N . ASN A 1 77 ? -4.202 11.912 -1.864 1.00 84.62 77 ASN A N 1
ATOM 595 C CA . ASN A 1 77 ? -2.772 11.638 -1.961 1.00 84.62 77 ASN A CA 1
ATOM 596 C C . ASN A 1 77 ? -2.125 12.188 -3.239 1.00 84.62 77 ASN A C 1
ATOM 598 O O . ASN A 1 77 ? -0.997 12.679 -3.187 1.00 84.62 77 ASN A O 1
ATOM 602 N N . GLN A 1 78 ? -2.840 12.208 -4.367 1.00 82.00 78 GLN A N 1
ATOM 603 C CA . GLN A 1 78 ? -2.364 12.867 -5.590 1.00 82.00 78 GLN A CA 1
ATOM 604 C C . GLN A 1 78 ? -2.102 14.370 -5.382 1.00 82.00 78 GLN A C 1
ATOM 606 O O . GLN A 1 78 ? -1.152 14.924 -5.941 1.00 82.00 78 GLN A O 1
ATOM 611 N N . GLN A 1 79 ? -2.909 15.043 -4.553 1.00 74.00 79 GLN A N 1
ATOM 612 C CA . GLN A 1 79 ? -2.747 16.475 -4.271 1.00 74.00 79 GLN A CA 1
ATOM 613 C C . GLN A 1 79 ? -1.487 16.778 -3.449 1.00 74.00 79 GLN A C 1
ATOM 615 O O . GLN A 1 79 ? -0.948 17.882 -3.543 1.00 74.00 79 GLN A O 1
ATOM 620 N N . LEU A 1 80 ? -0.973 15.797 -2.700 1.00 65.88 80 LEU A N 1
ATOM 621 C CA . LEU A 1 80 ? 0.205 15.943 -1.841 1.00 65.88 80 LEU A CA 1
ATOM 622 C C . LEU A 1 80 ? 1.540 15.953 -2.613 1.00 65.88 80 LEU A C 1
ATOM 624 O O . LEU A 1 80 ? 2.588 16.133 -1.995 1.00 65.88 80 LEU A O 1
ATOM 628 N N . ARG A 1 81 ? 1.530 15.799 -3.953 1.00 60.69 81 ARG A N 1
ATOM 629 C CA . ARG A 1 81 ? 2.736 15.764 -4.815 1.00 60.69 81 ARG A CA 1
ATOM 630 C C . ARG A 1 81 ? 3.836 14.868 -4.226 1.00 60.69 81 ARG A C 1
ATOM 632 O O . ARG A 1 81 ? 4.988 15.280 -4.058 1.00 60.69 81 ARG A O 1
ATOM 639 N N . LEU A 1 82 ? 3.450 13.648 -3.863 1.00 59.38 82 LEU A N 1
ATOM 640 C CA . LEU A 1 82 ? 4.334 12.642 -3.286 1.00 59.38 82 LEU A CA 1
ATOM 641 C C . LEU A 1 82 ? 5.258 12.105 -4.387 1.00 59.38 82 LEU A C 1
ATOM 643 O O . LEU A 1 82 ? 4.848 11.308 -5.219 1.00 59.38 82 LEU A O 1
ATOM 647 N N . THR A 1 83 ? 6.500 12.575 -4.413 1.00 56.19 83 THR A N 1
ATOM 648 C CA . TH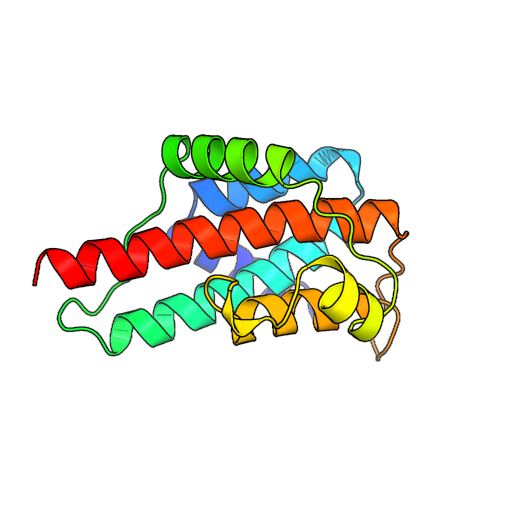R A 1 83 ? 7.585 12.010 -5.215 1.00 56.19 83 THR A CA 1
ATOM 649 C C . THR A 1 83 ? 8.603 11.437 -4.233 1.00 56.19 83 THR A C 1
ATOM 651 O O . THR A 1 83 ? 9.305 12.229 -3.583 1.00 56.19 83 THR A O 1
ATOM 654 N N . PRO A 1 84 ? 8.698 10.108 -4.093 1.00 54.91 84 PRO A N 1
ATOM 655 C CA . PRO A 1 84 ? 9.892 9.471 -3.566 1.00 54.91 84 PRO A CA 1
ATOM 656 C C . PRO A 1 84 ? 11.104 10.037 -4.299 1.00 54.91 84 PRO A C 1
ATOM 658 O O . PRO A 1 84 ? 11.158 10.066 -5.523 1.00 54.91 84 PRO A O 1
ATOM 661 N N . ASN A 1 85 ? 12.051 10.580 -3.553 1.00 53.06 85 ASN A N 1
ATOM 662 C CA . ASN A 1 85 ? 13.390 10.807 -4.069 1.00 53.06 85 ASN A CA 1
ATOM 663 C C . ASN A 1 85 ? 14.262 9.669 -3.538 1.00 53.06 85 ASN A C 1
ATOM 665 O O . ASN A 1 85 ? 13.978 9.113 -2.480 1.00 53.06 85 ASN A O 1
ATOM 669 N N . ALA A 1 86 ? 15.317 9.331 -4.276 1.00 49.50 86 ALA A N 1
ATOM 670 C CA . ALA A 1 86 ? 16.139 8.140 -4.066 1.00 49.50 86 ALA A CA 1
ATOM 671 C C . ALA A 1 86 ? 16.927 8.089 -2.736 1.00 49.50 86 ALA A C 1
ATOM 673 O O . ALA A 1 86 ? 17.870 7.319 -2.602 1.00 49.50 86 ALA A O 1
ATOM 674 N N . SER A 1 87 ? 16.594 8.906 -1.737 1.00 50.91 87 SER A N 1
ATOM 675 C CA . SER A 1 87 ? 17.154 8.736 -0.401 1.00 50.91 87 SER A CA 1
ATOM 676 C C . SER A 1 87 ? 16.080 8.929 0.658 1.00 50.91 87 SER A C 1
ATOM 678 O O . SER A 1 87 ? 15.388 9.946 0.680 1.00 50.91 87 SER A O 1
ATOM 680 N N . ALA A 1 88 ? 16.021 7.998 1.612 1.00 48.19 88 ALA A N 1
ATOM 681 C CA . ALA A 1 88 ? 15.225 8.148 2.832 1.00 48.19 88 ALA A CA 1
ATOM 682 C C . ALA A 1 88 ? 15.506 9.492 3.531 1.00 48.19 88 ALA A C 1
ATOM 684 O O . ALA A 1 88 ? 14.616 10.089 4.133 1.00 48.19 88 ALA A O 1
ATOM 685 N N . ARG A 1 89 ? 16.738 10.009 3.384 1.00 45.06 89 ARG A N 1
ATOM 686 C CA . ARG A 1 89 ? 17.170 11.309 3.905 1.00 45.06 89 ARG A CA 1
ATOM 687 C C . ARG A 1 89 ? 16.487 12.490 3.214 1.00 45.06 89 ARG A C 1
ATOM 689 O O . ARG A 1 89 ? 15.977 13.360 3.907 1.00 45.06 89 ARG A O 1
ATOM 696 N N . VAL A 1 90 ? 16.418 12.514 1.882 1.00 49.03 90 VAL A N 1
ATOM 697 C CA . VAL A 1 90 ? 15.736 13.595 1.146 1.00 49.03 90 VAL A CA 1
ATOM 698 C C . VAL A 1 90 ? 14.208 13.428 1.235 1.00 49.03 90 VAL A C 1
ATOM 700 O O . VAL A 1 90 ? 13.482 14.414 1.147 1.00 49.03 90 VAL A O 1
ATOM 703 N N . PHE A 1 91 ? 13.687 12.226 1.504 1.00 53.00 91 PHE A N 1
ATOM 704 C CA . PHE A 1 91 ? 12.273 12.030 1.839 1.00 53.00 91 PHE A CA 1
ATOM 705 C C . PHE A 1 91 ? 11.942 12.661 3.204 1.00 53.00 91 PHE A C 1
ATOM 707 O O . PHE A 1 91 ? 11.002 13.447 3.304 1.00 53.00 91 PHE A O 1
ATOM 714 N N . HIS A 1 92 ? 12.782 12.425 4.217 1.00 50.09 92 HIS A N 1
ATOM 715 C CA . HIS A 1 92 ? 12.728 13.106 5.520 1.00 50.09 92 HIS A CA 1
ATOM 716 C C . HIS A 1 92 ? 12.888 14.634 5.407 1.00 50.09 92 HIS A C 1
ATOM 718 O O . HIS A 1 92 ? 12.187 15.387 6.078 1.00 50.09 92 HIS A O 1
ATOM 724 N N . GLU A 1 93 ? 13.804 15.115 4.559 1.00 50.03 93 GLU A N 1
ATOM 725 C CA . GLU A 1 93 ? 14.032 16.554 4.353 1.00 50.03 93 GLU A CA 1
ATOM 726 C C . GLU A 1 93 ? 12.878 17.224 3.574 1.00 50.03 93 GLU A C 1
ATOM 728 O O . GLU A 1 93 ? 12.585 18.394 3.816 1.00 50.03 93 GLU A O 1
ATOM 733 N N . LYS A 1 94 ? 12.197 16.507 2.661 1.00 47.41 94 LYS A N 1
ATOM 734 C CA . LYS A 1 94 ? 11.129 17.052 1.795 1.00 47.41 94 LYS A CA 1
ATOM 735 C C . LYS A 1 94 ? 9.719 16.932 2.389 1.00 47.41 94 LYS A C 1
ATOM 737 O O . LYS A 1 94 ? 8.890 17.795 2.109 1.00 47.41 94 LYS A O 1
ATOM 742 N N . TYR A 1 95 ? 9.446 15.905 3.197 1.00 49.38 95 TYR A N 1
ATOM 743 C CA . TYR A 1 95 ? 8.126 15.646 3.800 1.00 49.38 95 TYR A CA 1
ATOM 744 C C . TYR A 1 95 ? 8.084 15.871 5.320 1.00 49.38 95 TYR A C 1
ATOM 746 O O . TYR A 1 95 ? 7.043 15.671 5.942 1.00 49.38 95 TYR A O 1
ATOM 754 N N . GLY A 1 96 ? 9.184 16.358 5.905 1.00 48.25 96 GLY A N 1
ATOM 755 C CA . GLY A 1 96 ? 9.312 16.593 7.340 1.00 48.25 96 GLY A CA 1
ATOM 756 C C . GLY A 1 96 ? 9.619 15.310 8.121 1.00 48.25 96 GLY A C 1
ATOM 757 O O . GLY A 1 96 ? 9.695 14.223 7.542 1.00 48.25 96 GLY A O 1
ATOM 758 N N . PRO A 1 97 ? 9.824 15.410 9.448 1.00 50.25 97 PRO A N 1
ATOM 759 C CA . PRO A 1 97 ? 9.963 14.224 10.280 1.00 50.25 97 PRO A CA 1
ATOM 760 C C . PRO A 1 97 ? 8.715 13.353 10.093 1.00 50.25 97 PRO A C 1
ATOM 762 O O . PRO A 1 97 ? 7.592 13.853 10.181 1.00 50.25 97 PRO A O 1
ATOM 765 N N . LEU A 1 98 ? 8.914 12.051 9.849 1.00 51.97 98 LEU A N 1
ATOM 766 C CA . LEU A 1 98 ? 7.855 11.040 9.686 1.00 51.97 98 LEU A CA 1
ATOM 767 C C . LEU A 1 98 ? 6.762 11.113 10.774 1.00 51.97 98 LEU A C 1
ATOM 769 O O . LEU A 1 98 ? 5.662 10.626 10.568 1.00 51.97 98 LEU A O 1
ATOM 773 N N . GLU A 1 99 ? 7.031 11.771 11.899 1.00 44.81 99 GLU A N 1
ATOM 774 C CA . GLU A 1 99 ? 6.110 12.094 12.993 1.00 44.81 99 GLU A CA 1
ATOM 775 C C . GLU A 1 99 ? 4.786 12.764 12.570 1.00 44.81 99 GLU A C 1
ATOM 777 O O . GLU A 1 99 ? 3.799 12.630 13.287 1.00 44.81 99 GLU A O 1
ATOM 782 N N . GLN A 1 100 ? 4.725 13.461 11.428 1.00 54.25 100 GLN A N 1
ATOM 783 C CA . GLN A 1 100 ? 3.473 14.065 10.925 1.00 54.25 100 GLN A CA 1
ATOM 784 C C . GLN A 1 100 ? 2.695 13.162 9.957 1.00 54.25 100 GLN A C 1
ATOM 786 O O . GLN A 1 100 ? 1.577 13.483 9.548 1.00 54.25 100 GLN A O 1
ATOM 791 N N . VAL A 1 101 ? 3.280 12.030 9.573 1.00 65.06 101 VAL A N 1
ATOM 792 C CA . VAL A 1 101 ? 2.678 11.058 8.671 1.00 65.06 101 VAL A CA 1
ATOM 793 C C . VAL A 1 101 ? 1.901 10.023 9.482 1.00 65.06 101 VAL A C 1
ATOM 795 O O . VAL A 1 101 ? 2.406 9.471 10.456 1.00 65.06 101 VAL A O 1
ATOM 798 N N . LYS A 1 102 ? 0.671 9.718 9.052 1.00 73.38 102 LYS A N 1
ATOM 799 C CA . LYS A 1 102 ? -0.094 8.575 9.564 1.00 73.38 102 LYS A CA 1
ATOM 800 C C . LYS A 1 102 ? 0.720 7.289 9.406 1.00 73.38 102 LYS A C 1
ATOM 802 O O . LYS A 1 102 ? 1.242 7.023 8.327 1.00 73.38 102 LYS A O 1
ATOM 807 N N . GLN A 1 103 ? 0.810 6.497 10.475 1.00 85.88 103 GLN A N 1
ATOM 808 C CA . GLN A 1 103 ? 1.525 5.213 10.490 1.00 85.88 103 GLN A CA 1
ATOM 809 C C . GLN A 1 103 ? 2.990 5.341 10.007 1.00 85.88 103 GLN A C 1
ATOM 811 O O . GLN A 1 103 ? 3.371 4.767 8.980 1.00 85.88 103 GLN A O 1
ATOM 816 N N . PRO A 1 104 ? 3.842 6.092 10.734 1.00 83.75 104 PRO A N 1
ATOM 817 C CA . PRO A 1 104 ? 5.195 6.439 10.290 1.00 83.75 104 PRO A CA 1
ATOM 818 C C . PRO A 1 104 ? 6.083 5.218 10.035 1.00 83.75 104 PRO A C 1
ATOM 820 O O . PRO A 1 104 ? 6.830 5.189 9.059 1.00 83.75 104 PRO A O 1
ATOM 823 N N . ASN A 1 105 ? 5.965 4.184 10.872 1.00 88.06 105 ASN A N 1
ATOM 824 C CA . ASN A 1 105 ? 6.751 2.956 10.739 1.00 88.06 105 ASN A CA 1
ATOM 825 C C . ASN A 1 105 ? 6.343 2.143 9.504 1.00 88.06 105 ASN A C 1
ATOM 827 O O . ASN A 1 105 ? 7.206 1.636 8.795 1.00 88.06 105 ASN A O 1
ATOM 831 N N . VAL A 1 106 ? 5.040 2.064 9.212 1.00 91.81 106 VAL A N 1
ATOM 832 C CA . VAL A 1 106 ? 4.531 1.364 8.022 1.00 91.81 106 VAL A CA 1
ATOM 833 C C . VAL A 1 106 ? 4.926 2.121 6.757 1.00 91.81 106 VAL A C 1
ATOM 835 O O . VAL A 1 106 ? 5.394 1.522 5.795 1.00 91.81 106 VAL A O 1
ATOM 838 N N . THR A 1 107 ? 4.818 3.452 6.779 1.00 88.12 107 THR A N 1
ATOM 839 C CA . THR A 1 107 ? 5.256 4.297 5.662 1.00 88.12 107 THR A CA 1
ATOM 840 C C . THR A 1 107 ? 6.748 4.132 5.383 1.00 88.12 107 THR A C 1
ATOM 842 O O . THR A 1 107 ? 7.149 4.020 4.225 1.00 88.12 107 THR A O 1
ATOM 845 N N . ARG A 1 108 ? 7.571 4.102 6.437 1.00 85.94 108 ARG A N 1
ATOM 846 C CA . ARG A 1 108 ? 9.009 3.866 6.324 1.00 85.94 108 ARG A CA 1
ATOM 847 C C . ARG A 1 108 ? 9.305 2.488 5.732 1.00 85.94 108 ARG A C 1
ATOM 849 O O . ARG A 1 108 ? 10.086 2.420 4.793 1.00 85.94 108 ARG A O 1
ATOM 856 N N . TYR A 1 109 ? 8.645 1.439 6.225 1.00 90.69 109 TYR A N 1
ATOM 857 C CA . TYR A 1 109 ? 8.788 0.085 5.689 1.00 90.69 109 TYR A CA 1
ATOM 858 C C . TYR A 1 109 ? 8.498 0.030 4.183 1.00 90.69 109 TYR A C 1
ATOM 860 O O . TYR A 1 109 ? 9.307 -0.491 3.425 1.00 90.69 109 TYR A O 1
ATOM 868 N N . VAL A 1 110 ? 7.377 0.612 3.737 1.00 91.44 110 VAL A N 1
ATOM 869 C CA . VAL A 1 110 ? 7.023 0.657 2.308 1.00 91.44 110 VAL A CA 1
ATOM 870 C C . VAL A 1 110 ? 8.096 1.373 1.493 1.00 91.44 110 VAL A C 1
ATOM 872 O O . VAL A 1 110 ? 8.452 0.922 0.411 1.00 91.44 110 VAL A O 1
ATOM 875 N N . PHE A 1 111 ? 8.607 2.491 2.001 1.00 86.25 111 PHE A N 1
ATOM 876 C CA . PHE A 1 111 ? 9.641 3.247 1.309 1.00 86.25 111 PHE A CA 1
ATOM 877 C C . PHE A 1 111 ? 10.953 2.460 1.194 1.00 86.25 111 PHE A C 1
ATOM 879 O O . PHE A 1 111 ? 11.501 2.369 0.099 1.00 86.25 111 PHE A O 1
ATOM 886 N N . GLU A 1 112 ? 11.437 1.884 2.298 1.00 87.12 112 GLU A N 1
ATOM 887 C CA . GLU A 1 112 ? 12.652 1.056 2.322 1.00 87.12 112 GLU A CA 1
ATOM 888 C C . GLU A 1 112 ? 12.503 -0.139 1.370 1.00 87.12 112 GLU A C 1
ATOM 890 O O . GLU A 1 112 ? 13.349 -0.327 0.503 1.00 87.12 112 GLU A O 1
ATOM 895 N N . ALA A 1 113 ? 11.369 -0.849 1.419 1.00 90.38 113 ALA A N 1
ATOM 896 C CA . ALA A 1 113 ? 11.100 -1.984 0.538 1.00 90.38 113 ALA A CA 1
ATOM 897 C C . ALA A 1 113 ? 11.171 -1.623 -0.957 1.00 90.38 113 ALA A C 1
ATOM 899 O O . ALA A 1 113 ? 11.685 -2.405 -1.746 1.00 90.38 113 ALA A O 1
ATOM 900 N N . LEU A 1 114 ? 10.671 -0.450 -1.363 1.00 89.62 114 LEU A N 1
ATOM 901 C CA . LEU A 1 114 ? 10.732 -0.014 -2.764 1.00 89.62 114 LEU A CA 1
ATOM 902 C C . LEU A 1 114 ? 12.120 0.479 -3.185 1.00 89.62 114 LEU A C 1
ATOM 904 O O . LEU A 1 114 ? 12.477 0.348 -4.352 1.00 89.62 114 LEU A O 1
ATOM 908 N N . MET A 1 115 ? 12.875 1.080 -2.265 1.00 85.25 115 MET A N 1
ATOM 909 C CA . MET A 1 115 ? 14.224 1.580 -2.538 1.00 85.25 115 MET A CA 1
ATOM 910 C C . MET A 1 115 ? 15.264 0.466 -2.604 1.00 85.25 115 MET A C 1
ATOM 912 O O . MET A 1 115 ? 16.240 0.617 -3.325 1.00 85.25 115 MET A O 1
ATOM 916 N N . GLU A 1 116 ? 15.043 -0.614 -1.860 1.00 88.00 116 GLU A N 1
ATOM 917 C CA . GLU A 1 116 ? 15.898 -1.804 -1.814 1.00 88.00 116 GLU A CA 1
ATOM 918 C C . GLU A 1 116 ? 15.365 -2.914 -2.741 1.00 88.00 116 GLU A C 1
ATOM 920 O O . GLU A 1 116 ? 15.802 -4.058 -2.660 1.00 88.00 116 GLU A O 1
ATOM 925 N N . ALA A 1 117 ? 14.400 -2.603 -3.620 1.00 86.94 117 ALA A N 1
ATOM 926 C CA . ALA A 1 117 ? 13.731 -3.586 -4.475 1.00 86.94 117 ALA A CA 1
ATOM 927 C C . ALA A 1 117 ? 14.682 -4.268 -5.470 1.00 86.94 117 ALA A C 1
ATOM 929 O O . ALA A 1 117 ? 14.466 -5.421 -5.833 1.00 86.94 117 ALA A O 1
ATOM 930 N N . ASP A 1 118 ? 15.731 -3.574 -5.913 1.00 86.69 118 ASP A N 1
ATOM 931 C CA . ASP A 1 118 ? 16.766 -4.104 -6.802 1.00 86.69 118 ASP A CA 1
ATOM 932 C C . ASP A 1 118 ? 17.918 -4.791 -6.044 1.00 86.69 118 ASP A C 1
ATOM 934 O O . ASP A 1 118 ? 18.866 -5.285 -6.663 1.00 86.69 118 ASP A O 1
ATOM 938 N N . GLU A 1 119 ? 17.823 -4.871 -4.716 1.00 85.69 119 GLU A N 1
ATOM 939 C CA . GLU A 1 119 ? 18.773 -5.550 -3.848 1.00 85.69 119 GLU A CA 1
ATOM 940 C C . GLU A 1 119 ? 18.228 -6.921 -3.398 1.00 85.69 119 GLU A C 1
ATOM 942 O O . GLU A 1 119 ? 17.039 -7.110 -3.153 1.00 85.69 119 GLU A O 1
ATOM 947 N N . GLY A 1 120 ? 19.112 -7.914 -3.243 1.00 79.31 120 GLY A N 1
ATOM 948 C CA . GLY A 1 120 ? 18.762 -9.215 -2.660 1.00 79.31 120 GLY A CA 1
ATOM 949 C C . GLY A 1 120 ? 18.712 -10.396 -3.643 1.00 79.31 120 GLY A C 1
ATOM 950 O O . GLY A 1 120 ? 19.293 -10.336 -4.727 1.00 79.31 120 GLY A O 1
ATOM 951 N N . PRO A 1 121 ? 18.121 -11.535 -3.222 1.00 75.50 121 PRO A N 1
ATOM 952 C CA . PRO A 1 121 ? 18.181 -12.797 -3.964 1.00 75.50 121 PRO A CA 1
ATOM 953 C C . PRO A 1 121 ? 17.247 -12.859 -5.182 1.00 75.50 121 PRO A C 1
ATOM 955 O O . PRO A 1 121 ? 17.490 -13.686 -6.059 1.00 75.50 121 PRO A O 1
ATOM 958 N N . ASP A 1 122 ? 16.216 -12.013 -5.229 1.00 80.38 122 ASP A N 1
ATOM 959 C CA . ASP A 1 122 ? 15.259 -11.906 -6.336 1.00 80.38 122 ASP A CA 1
ATOM 960 C C . ASP A 1 122 ? 14.971 -10.419 -6.618 1.00 80.38 122 ASP A C 1
ATOM 962 O O . ASP A 1 122 ? 13.996 -9.865 -6.106 1.00 80.38 122 ASP A O 1
ATOM 966 N N . PRO A 1 123 ? 15.901 -9.719 -7.295 1.00 85.75 123 PRO A N 1
ATOM 967 C CA . PRO A 1 123 ? 15.829 -8.274 -7.456 1.00 85.75 123 PRO A CA 1
ATOM 968 C C . PRO A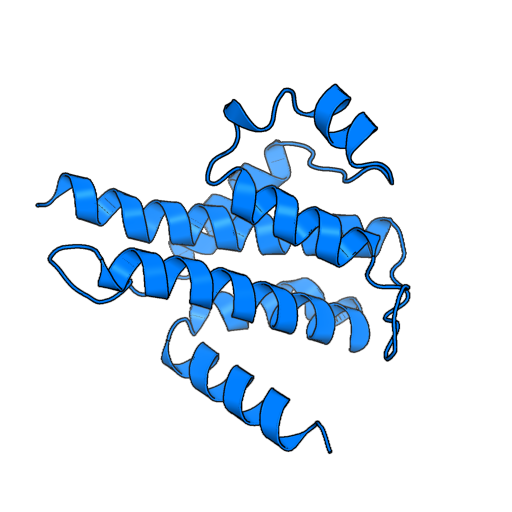 1 123 ? 14.763 -7.881 -8.481 1.00 85.75 123 PRO A C 1
ATOM 970 O O . PRO A 1 123 ? 14.738 -8.389 -9.603 1.00 85.75 123 PRO A O 1
ATOM 973 N N . VAL A 1 124 ? 13.948 -6.895 -8.120 1.00 87.44 124 VAL A N 1
ATOM 974 C CA . VAL A 1 124 ? 12.923 -6.281 -8.963 1.00 87.44 124 VAL A CA 1
ATOM 975 C C . VAL A 1 124 ? 13.387 -4.873 -9.360 1.00 87.44 124 VAL A C 1
ATOM 977 O O . VAL A 1 124 ? 13.218 -3.920 -8.594 1.00 87.44 124 VAL A O 1
ATOM 980 N N . PRO A 1 125 ? 13.998 -4.697 -10.548 1.00 87.12 125 PRO A N 1
ATOM 981 C CA . PRO A 1 125 ? 14.532 -3.408 -10.965 1.00 87.12 125 PRO A CA 1
ATOM 982 C C . PRO A 1 125 ? 13.398 -2.440 -11.320 1.00 87.12 125 PRO A C 1
ATOM 984 O O . PRO A 1 125 ? 12.780 -2.534 -12.381 1.00 87.12 125 PRO A O 1
ATOM 987 N N . LEU A 1 126 ? 13.150 -1.464 -10.446 1.00 87.12 126 LEU A N 1
ATOM 988 C CA . LEU A 1 126 ? 12.146 -0.423 -10.655 1.00 87.12 126 LEU A CA 1
ATOM 989 C C . LEU A 1 126 ? 12.801 0.906 -11.038 1.00 87.12 126 LEU A C 1
ATOM 991 O O . LEU A 1 126 ? 13.743 1.383 -10.407 1.00 87.12 126 LEU A O 1
ATOM 995 N N . SER A 1 127 ? 12.256 1.563 -12.059 1.00 87.81 127 SER A N 1
ATOM 996 C CA . SER A 1 127 ? 12.577 2.963 -12.339 1.00 87.81 127 SER A CA 1
ATOM 997 C C . SER A 1 127 ? 12.058 3.885 -11.228 1.00 87.81 127 SER A C 1
ATOM 999 O O . SER A 1 127 ? 11.116 3.560 -10.507 1.00 87.81 127 SER A O 1
ATOM 1001 N N . GLN A 1 128 ? 12.621 5.091 -11.125 1.00 83.06 128 GLN A N 1
ATOM 1002 C CA . GLN A 1 128 ? 12.158 6.095 -10.154 1.00 83.06 128 GLN A CA 1
ATOM 1003 C C . GLN A 1 128 ? 10.678 6.472 -10.342 1.00 83.06 128 GLN A C 1
ATOM 1005 O O . GLN A 1 128 ? 9.976 6.720 -9.361 1.00 83.06 128 GLN A O 1
ATOM 1010 N N . ASP A 1 129 ? 10.184 6.464 -11.582 1.00 83.94 129 ASP A N 1
ATOM 1011 C CA . ASP A 1 129 ? 8.770 6.708 -11.878 1.00 83.94 129 ASP A CA 1
ATOM 1012 C C . ASP A 1 129 ? 7.892 5.541 -11.401 1.00 83.94 129 ASP A C 1
ATOM 1014 O O . ASP A 1 129 ? 6.831 5.768 -10.819 1.00 83.94 129 ASP A O 1
ATOM 1018 N N . GLN A 1 130 ? 8.351 4.294 -11.567 1.00 88.81 130 GLN A N 1
ATOM 1019 C CA . GLN A 1 130 ? 7.667 3.118 -11.017 1.00 88.81 130 GLN A CA 1
ATOM 1020 C C . GLN A 1 130 ? 7.625 3.147 -9.489 1.00 88.81 130 GLN A C 1
ATOM 1022 O O . GLN A 1 130 ? 6.546 2.999 -8.918 1.00 88.81 130 GLN A O 1
ATOM 1027 N N . ILE A 1 131 ? 8.754 3.426 -8.832 1.00 88.62 131 ILE A N 1
ATOM 1028 C CA . ILE A 1 131 ? 8.829 3.589 -7.371 1.00 88.62 131 ILE A CA 1
ATOM 1029 C C . ILE A 1 131 ? 7.849 4.671 -6.908 1.00 88.62 131 ILE A C 1
ATOM 1031 O O . ILE A 1 131 ? 7.100 4.466 -5.954 1.00 88.62 131 ILE A O 1
ATOM 1035 N N . SER A 1 132 ? 7.808 5.809 -7.606 1.00 85.19 132 SER A N 1
ATOM 1036 C CA . SER A 1 132 ? 6.911 6.921 -7.280 1.00 85.19 132 SER A CA 1
ATOM 1037 C C . SER A 1 132 ? 5.436 6.543 -7.363 1.00 85.19 132 SER A C 1
ATOM 1039 O O . SER A 1 132 ? 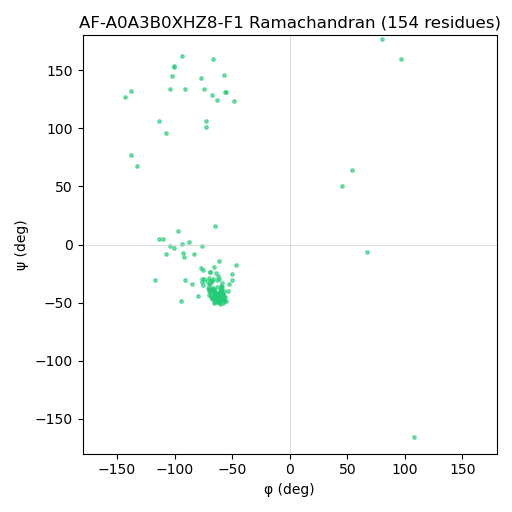4.672 6.824 -6.435 1.00 85.19 132 SER A O 1
ATOM 1041 N N . SER A 1 133 ? 5.041 5.872 -8.442 1.00 88.00 133 SER A N 1
ATOM 1042 C CA . SER A 1 133 ? 3.667 5.414 -8.639 1.00 88.00 133 SER A CA 1
ATOM 1043 C C . SER A 1 133 ? 3.268 4.348 -7.620 1.00 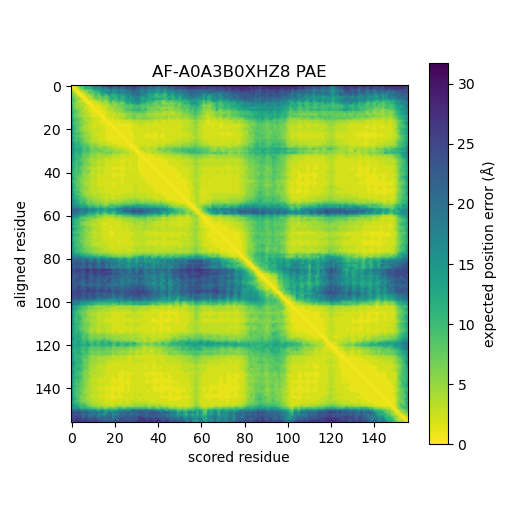88.00 133 SER A C 1
ATOM 1045 O O . SER A 1 133 ? 2.222 4.475 -6.983 1.00 88.00 133 SER A O 1
ATOM 1047 N N . ILE A 1 134 ? 4.115 3.336 -7.403 1.00 92.00 134 ILE A N 1
ATOM 1048 C CA . ILE A 1 134 ? 3.846 2.261 -6.440 1.00 92.00 134 ILE A CA 1
ATOM 1049 C C . ILE A 1 134 ? 3.754 2.831 -5.021 1.00 92.00 134 ILE A C 1
ATOM 1051 O O . ILE A 1 134 ? 2.832 2.490 -4.280 1.00 92.00 134 ILE A O 1
ATOM 1055 N N . TYR A 1 135 ? 4.636 3.762 -4.651 1.00 90.56 135 TYR A N 1
ATOM 1056 C CA . TYR A 1 135 ? 4.580 4.427 -3.352 1.00 90.56 135 TYR A CA 1
ATOM 1057 C C . TYR A 1 135 ? 3.253 5.164 -3.136 1.00 90.56 135 TYR A C 1
ATOM 1059 O O . TYR A 1 135 ? 2.636 5.016 -2.085 1.00 90.56 135 TYR A O 1
ATOM 1067 N N . LEU A 1 136 ? 2.777 5.933 -4.122 1.00 89.81 136 LEU A N 1
ATOM 1068 C CA . LEU A 1 136 ? 1.489 6.630 -4.033 1.00 89.81 136 LEU A CA 1
ATOM 1069 C C . LEU A 1 136 ? 0.319 5.650 -3.837 1.00 89.81 136 LEU A C 1
ATOM 1071 O O . LEU A 1 136 ? -0.608 5.902 -3.056 1.00 89.81 136 LEU A O 1
ATOM 1075 N N . ILE A 1 137 ? 0.369 4.520 -4.540 1.00 93.56 137 ILE A N 1
ATOM 1076 C CA . ILE A 1 137 ? -0.646 3.471 -4.468 1.00 93.56 137 ILE A CA 1
ATOM 1077 C C . ILE A 1 137 ? -0.648 2.827 -3.081 1.00 93.56 137 ILE A C 1
ATOM 1079 O O . ILE A 1 137 ? -1.692 2.789 -2.429 1.00 93.56 137 ILE A O 1
ATOM 1083 N N . LEU A 1 138 ? 0.515 2.415 -2.583 1.00 94.44 138 LEU A N 1
ATOM 1084 C CA . LEU A 1 138 ? 0.661 1.810 -1.259 1.00 94.44 138 LEU A CA 1
ATOM 1085 C C . LEU A 1 138 ? 0.389 2.802 -0.128 1.00 94.44 138 LEU A C 1
ATOM 1087 O O . LEU A 1 138 ? -0.162 2.428 0.904 1.00 94.44 138 LEU A O 1
ATOM 1091 N N . ARG A 1 139 ? 0.685 4.087 -0.325 1.00 91.25 139 ARG A N 1
ATOM 1092 C CA . ARG A 1 139 ? 0.300 5.133 0.621 1.00 91.25 139 ARG A CA 1
ATOM 1093 C C . ARG A 1 139 ? -1.217 5.236 0.751 1.00 91.25 139 ARG A C 1
ATOM 1095 O O . ARG A 1 139 ? -1.732 5.322 1.860 1.00 91.25 139 ARG A O 1
ATOM 1102 N N . THR A 1 140 ? -1.925 5.163 -0.372 1.00 93.19 140 THR A N 1
ATOM 1103 C CA . THR A 1 140 ? -3.393 5.120 -0.378 1.00 93.19 140 THR A CA 1
ATOM 1104 C C . THR A 1 140 ? -3.907 3.933 0.428 1.00 93.19 140 THR A C 1
ATOM 1106 O O . THR A 1 140 ? -4.799 4.118 1.250 1.00 93.19 140 THR A O 1
ATOM 1109 N N . VAL A 1 141 ? -3.299 2.753 0.263 1.00 95.50 141 VAL A N 1
ATOM 1110 C CA . VAL A 1 141 ? -3.609 1.556 1.062 1.00 95.50 141 VAL A CA 1
ATOM 1111 C C . VAL A 1 141 ? -3.384 1.803 2.560 1.00 95.50 141 VAL A C 1
ATOM 1113 O O . VAL A 1 141 ? -4.256 1.491 3.365 1.00 95.50 141 VAL A O 1
ATOM 1116 N N . ILE A 1 142 ? -2.254 2.400 2.951 1.00 94.31 142 ILE A N 1
ATOM 1117 C CA . ILE A 1 142 ? -1.972 2.724 4.360 1.00 94.31 142 ILE A CA 1
ATOM 1118 C C . ILE A 1 142 ? -3.043 3.659 4.930 1.00 94.31 142 ILE A C 1
ATOM 1120 O O . ILE A 1 142 ? -3.555 3.399 6.016 1.00 94.31 142 ILE A O 1
ATOM 1124 N N . ASP A 1 143 ? -3.397 4.731 4.218 1.00 92.25 143 ASP A N 1
ATOM 1125 C CA . ASP A 1 143 ? -4.315 5.748 4.741 1.00 92.25 143 ASP A CA 1
ATOM 1126 C C . ASP A 1 143 ? -5.739 5.204 4.947 1.00 92.25 143 ASP A C 1
ATOM 1128 O O . ASP A 1 143 ? -6.397 5.563 5.928 1.00 92.25 143 ASP A O 1
ATOM 1132 N N . VAL A 1 144 ? -6.222 4.326 4.059 1.00 94.56 144 VAL A N 1
ATOM 1133 C CA . VAL A 1 144 ? -7.554 3.714 4.207 1.00 94.56 144 VAL A CA 1
ATOM 1134 C C . VAL A 1 144 ? -7.590 2.628 5.277 1.00 94.56 144 VAL A C 1
ATOM 1136 O O . VAL A 1 144 ? -8.583 2.530 5.995 1.00 94.56 144 VAL A O 1
ATOM 1139 N N . LEU A 1 145 ? -6.512 1.855 5.445 1.00 94.06 145 LEU A N 1
ATOM 1140 C CA . LEU A 1 145 ? -6.410 0.875 6.529 1.00 94.06 145 LEU A CA 1
ATOM 1141 C C . LEU A 1 145 ? -6.263 1.563 7.895 1.00 94.06 145 LEU A C 1
ATOM 1143 O O . LEU A 1 145 ? -6.892 1.142 8.862 1.00 94.06 145 LEU A O 1
ATOM 1147 N N . ASP A 1 146 ? -5.513 2.667 7.969 1.00 92.88 146 ASP A N 1
ATOM 1148 C CA . ASP A 1 146 ? -5.425 3.523 9.159 1.00 92.88 146 ASP A CA 1
ATOM 1149 C C . ASP A 1 146 ? -6.787 4.104 9.542 1.00 92.88 146 ASP A C 1
ATOM 1151 O O . ASP A 1 146 ? -7.173 4.078 10.713 1.00 92.88 146 ASP A O 1
ATOM 1155 N N . ALA A 1 147 ? -7.546 4.586 8.556 1.00 90.75 147 ALA A N 1
ATOM 1156 C CA . ALA A 1 147 ? -8.903 5.064 8.782 1.00 90.75 147 ALA A CA 1
ATOM 1157 C C . ALA A 1 147 ? -9.833 3.938 9.255 1.00 90.75 147 ALA A C 1
ATOM 1159 O O . ALA A 1 147 ? -10.586 4.150 10.205 1.00 90.75 147 ALA A O 1
ATOM 1160 N N . ALA A 1 148 ? -9.754 2.751 8.646 1.00 90.06 148 ALA A N 1
ATOM 1161 C CA . ALA A 1 148 ? -10.537 1.587 9.054 1.00 90.06 148 ALA A CA 1
ATOM 1162 C C . ALA A 1 148 ? -10.231 1.173 10.501 1.00 90.06 148 ALA A C 1
ATOM 1164 O O . ALA A 1 148 ? -11.159 0.951 11.273 1.00 90.06 148 ALA A O 1
ATOM 1165 N N . LEU A 1 149 ? -8.954 1.169 10.892 1.00 87.81 149 LEU A N 1
ATOM 1166 C CA . LEU A 1 149 ? -8.523 0.861 12.256 1.00 87.81 149 LEU A CA 1
ATOM 1167 C C . LEU A 1 149 ? -8.942 1.951 13.268 1.00 87.81 149 LEU A C 1
ATOM 1169 O O . LEU A 1 149 ? -9.337 1.646 14.391 1.00 87.81 149 LEU A O 1
ATOM 1173 N N . THR A 1 150 ? -8.880 3.233 12.886 1.00 80.19 150 THR A N 1
ATOM 1174 C CA . THR A 1 150 ? -9.121 4.369 13.801 1.00 80.19 150 THR A CA 1
ATOM 1175 C C . THR A 1 150 ? -10.602 4.731 13.957 1.00 80.19 150 THR A C 1
ATOM 1177 O O . THR A 1 150 ? -11.017 5.152 15.037 1.00 80.19 150 THR A O 1
ATOM 1180 N N . GLN A 1 151 ? -11.424 4.579 12.911 1.00 63.84 151 GLN A N 1
ATOM 1181 C CA . GLN A 1 151 ? -12.875 4.800 13.007 1.00 63.84 151 GLN A CA 1
ATOM 1182 C C . GLN A 1 151 ? -13.535 3.835 13.996 1.00 63.84 151 GLN A C 1
ATOM 1184 O O . GLN A 1 151 ? -14.514 4.198 14.643 1.00 63.84 151 GLN A O 1
ATOM 1189 N N . GLU A 1 152 ? -12.974 2.639 14.164 1.00 54.19 152 GLU A N 1
ATOM 1190 C CA . GLU A 1 152 ? -13.430 1.689 15.175 1.00 54.19 152 GLU A CA 1
ATOM 1191 C C . GLU A 1 152 ? -13.077 2.141 16.598 1.00 54.19 152 GLU A C 1
ATOM 1193 O O . GLU A 1 152 ? -13.909 2.027 17.494 1.00 54.19 152 GLU A O 1
ATOM 1198 N N . ALA A 1 153 ? -11.908 2.755 16.804 1.00 49.75 153 ALA A N 1
ATOM 1199 C CA . ALA A 1 153 ? -11.489 3.260 18.114 1.00 49.75 153 ALA A CA 1
ATOM 1200 C C . ALA A 1 153 ? -12.358 4.418 18.652 1.00 49.75 153 ALA A C 1
ATOM 1202 O O . ALA A 1 153 ? -12.331 4.684 19.848 1.00 49.75 153 ALA A O 1
ATOM 1203 N N . HIS A 1 154 ? -13.118 5.114 17.794 1.00 41.06 154 HIS A N 1
ATOM 1204 C CA . HIS A 1 154 ? -14.061 6.172 18.198 1.00 41.06 154 HIS A CA 1
ATOM 1205 C C . HIS A 1 154 ? -15.493 5.672 18.460 1.00 41.06 154 HIS A C 1
ATOM 1207 O O . HIS A 1 154 ? -16.312 6.442 18.961 1.00 41.06 154 HIS A O 1
ATOM 1213 N N . MET A 1 155 ? -15.817 4.424 18.100 1.00 43.50 155 MET A N 1
ATOM 1214 C CA . MET A 1 155 ? -17.139 3.820 18.335 1.00 43.50 155 MET A CA 1
ATOM 1215 C C . MET A 1 155 ? -17.163 2.820 19.506 1.00 43.50 155 MET A C 1
ATOM 1217 O O . MET A 1 155 ? -18.231 2.282 19.804 1.00 43.50 155 MET A O 1
ATOM 1221 N N . ALA A 1 156 ? -16.018 2.581 20.156 1.00 42.97 156 ALA A N 1
ATOM 1222 C CA . ALA A 1 156 ? -15.860 1.766 21.365 1.00 42.97 156 ALA A CA 1
ATOM 1223 C C . ALA A 1 156 ? -15.773 2.644 22.624 1.00 42.97 156 ALA A C 1
ATOM 1225 O O . ALA A 1 156 ? -16.287 2.200 23.676 1.00 42.97 156 ALA A O 1
#

Mean predicted aligned error: 7.78 Å

Organism: NCBI:txid652676